Protein AF-A0A918J145-F1 (afdb_monomer)

Sequence (105 aa):
MLALNNVKMKFKALFNLLICLSFAFAASSQSSKVDEPKKVLSLNPGLDNPRNSEGDFIALKEGPNMFVYSKYYGESTSDHAPASLAARYSKDQGNTWSAEDRTIV

Foldseek 3Di:
DVVVVVVVVVVVVVVVVVVVVVVVVVVPPDPPDDDDDDDQDDDDADAQFNDKDDWDWDQDPVAKIKIKTWTFGDDDPDPPGDTFIWIWIDNPHRNHTDPDIDTDD

Solvent-accessible surface area (backbone atoms only — not comparable to full-atom values): 6264 Å² total; per-residue (Å²): 118,72,69,63,51,53,54,54,50,52,51,51,52,52,52,53,49,52,51,54,53,55,54,58,60,62,71,62,67,73,81,76,76,76,77,75,92,74,88,56,79,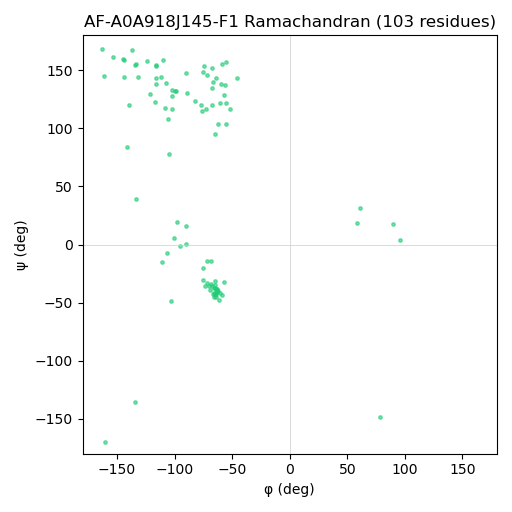80,81,73,59,51,91,57,20,50,37,60,62,67,63,52,78,44,83,44,97,90,63,31,37,35,42,38,28,39,38,27,36,50,87,45,73,55,96,84,40,56,64,32,39,30,32,37,46,11,80,60,79,57,64,47,63,49,94,60,78,42,80,76,88

Nearest PDB structures (foldseek):
  4fpf-assembly1_A  TM=7.519E-01  e=2.367E-02  Streptococcus pneumoniae
  8gn6-assembly3_C  TM=8.146E-01  e=9.512E-02  Porphyromonas gingivalis
  4yz3-assembly1_A  TM=7.626E-01  e=1.404E-01  Streptococcus pneumoniae TIGR4
  3sli-assembly1_A  TM=7.032E-01  e=8.998E-02  Macrobdella decora
  5ay9-assembly1_A  TM=6.631E-01  e=3.235E-01  Ruminococcus albus 7 = DSM 20455

Radius of gyration: 30.42 Å; Cα contacts (8 Å, |Δi|>4): 133; chains: 1; bounding box: 53×26×87 Å

Structure (mmCIF, N/CA/C/O backbone):
data_AF-A0A918J145-F1
#
_entry.id   AF-A0A918J145-F1
#
loop_
_atom_site.group_PDB
_atom_site.id
_atom_site.type_symbol
_atom_site.label_atom_id
_atom_site.label_alt_id
_atom_site.label_comp_id
_atom_site.label_asym_id
_atom_site.label_entity_id
_atom_site.label_seq_id
_atom_site.pdbx_PDB_ins_code
_atom_site.Cartn_x
_atom_site.Cartn_y
_atom_site.Cartn_z
_atom_site.occupancy
_atom_site.B_iso_or_equiv
_atom_site.auth_seq_id
_atom_site.auth_comp_id
_atom_site.auth_asym_id
_atom_site.auth_atom_id
_atom_site.pdbx_PDB_model_num
ATOM 1 N N . MET A 1 1 ? -37.512 16.041 71.278 1.00 61.50 1 MET A N 1
ATOM 2 C CA . MET A 1 1 ? -36.463 16.913 70.689 1.00 61.50 1 MET A CA 1
ATOM 3 C C . MET A 1 1 ? -35.233 16.136 70.186 1.00 61.50 1 MET A C 1
ATOM 5 O O . MET A 1 1 ? -34.785 16.413 69.083 1.00 61.50 1 MET A O 1
ATOM 9 N N . LEU A 1 2 ? -34.731 15.121 70.909 1.00 63.81 2 LEU A N 1
ATOM 10 C CA . LEU A 1 2 ? -33.552 14.310 70.522 1.00 63.81 2 LEU A CA 1
ATOM 11 C C . LEU A 1 2 ? -33.717 13.475 69.229 1.00 63.81 2 LEU A C 1
ATOM 13 O O . LEU A 1 2 ? -32.810 13.434 68.401 1.00 63.81 2 LEU A O 1
ATOM 17 N N . ALA A 1 3 ? -34.882 12.855 69.008 1.00 68.44 3 ALA A N 1
ATOM 18 C CA . ALA A 1 3 ? -35.128 12.015 67.827 1.00 68.44 3 ALA A CA 1
ATOM 19 C C . ALA A 1 3 ? -35.104 12.805 66.501 1.00 68.44 3 ALA A C 1
ATOM 21 O O . ALA A 1 3 ? -34.558 12.337 65.504 1.00 68.44 3 ALA A O 1
ATOM 22 N N . LEU A 1 4 ? -35.622 14.038 66.506 1.00 67.25 4 LEU A N 1
ATOM 23 C CA . LEU A 1 4 ? -35.656 14.910 65.327 1.00 67.25 4 LEU A CA 1
ATOM 24 C C . LEU A 1 4 ? -34.245 15.368 64.909 1.00 67.25 4 LEU A C 1
ATOM 26 O O . LEU A 1 4 ? -33.954 15.486 63.720 1.00 67.25 4 LEU A O 1
ATOM 30 N N . ASN A 1 5 ? -33.349 15.567 65.881 1.00 73.88 5 ASN A N 1
ATOM 31 C CA . ASN A 1 5 ? -31.950 15.917 65.629 1.00 73.88 5 ASN A CA 1
ATOM 32 C C . ASN A 1 5 ? -31.178 14.744 65.010 1.00 73.88 5 ASN A C 1
ATOM 34 O O . ASN A 1 5 ? -30.423 14.953 64.064 1.00 73.88 5 ASN A O 1
ATOM 38 N N . ASN A 1 6 ? -31.430 13.510 65.456 1.00 71.81 6 ASN A N 1
ATOM 39 C CA . ASN A 1 6 ? -30.831 12.311 64.862 1.00 71.81 6 ASN A CA 1
ATOM 40 C C . ASN A 1 6 ? -31.248 12.099 63.400 1.00 71.81 6 ASN A C 1
ATOM 42 O O . ASN A 1 6 ? -30.412 11.744 62.572 1.00 71.81 6 ASN A O 1
ATOM 46 N N . VAL A 1 7 ? -32.511 12.365 63.056 1.00 75.19 7 VAL A N 1
ATOM 47 C CA . VAL A 1 7 ? -32.988 12.282 61.663 1.00 75.19 7 VAL A CA 1
ATOM 48 C C . VAL A 1 7 ? -32.317 13.346 60.787 1.00 75.19 7 VAL A C 1
ATOM 50 O O . VAL A 1 7 ? -31.807 13.027 59.715 1.00 75.19 7 VAL A O 1
ATOM 53 N N . LYS A 1 8 ? -32.220 14.594 61.268 1.00 73.25 8 LYS A N 1
ATOM 54 C CA . LYS A 1 8 ? -31.523 15.680 60.553 1.00 73.25 8 LYS A CA 1
ATOM 55 C C . LYS A 1 8 ? -30.024 15.409 60.375 1.00 73.25 8 LYS A C 1
ATOM 57 O O . LYS A 1 8 ? -29.477 15.719 59.319 1.00 73.25 8 LYS A O 1
ATOM 62 N N . MET A 1 9 ? -29.360 14.820 61.373 1.00 75.62 9 MET A N 1
ATOM 63 C CA . MET A 1 9 ? -27.944 14.440 61.283 1.00 75.62 9 MET A CA 1
ATOM 64 C C . MET A 1 9 ? -27.715 13.319 60.265 1.00 75.62 9 MET A C 1
ATOM 66 O O . MET A 1 9 ? -26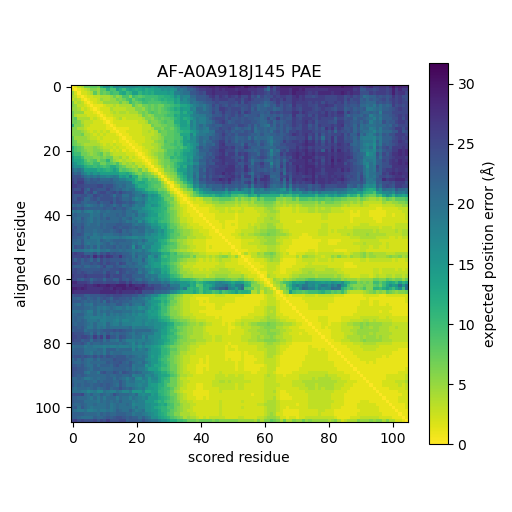.800 13.425 59.452 1.00 75.62 9 MET A O 1
ATOM 70 N N . LYS A 1 10 ? -28.578 12.294 60.243 1.00 77.00 10 LYS A N 1
ATOM 71 C CA . LYS A 1 10 ? -28.516 11.222 59.236 1.00 77.00 10 LYS A CA 1
ATOM 72 C C . LYS A 1 10 ? -28.738 11.752 57.818 1.00 77.00 10 LYS A C 1
ATOM 74 O O . LYS A 1 10 ? -28.016 11.352 56.914 1.00 77.00 10 LYS A O 1
ATOM 79 N N . PHE A 1 11 ? -29.668 12.692 57.632 1.00 78.56 11 PHE A N 1
ATOM 80 C CA . PHE A 1 11 ? -29.924 13.311 56.327 1.00 78.56 11 PHE A CA 1
ATOM 81 C C . PHE A 1 11 ? -28.727 14.134 55.825 1.00 78.56 11 PHE A C 1
ATOM 83 O O . PHE A 1 11 ? -28.337 14.007 54.669 1.00 78.56 11 PHE A O 1
ATOM 90 N N . LYS A 1 12 ? -28.082 14.917 56.703 1.00 74.88 12 LYS A N 1
ATOM 91 C CA . LYS A 1 12 ? -26.841 15.643 56.374 1.00 74.88 12 LYS A CA 1
ATOM 92 C C . LYS A 1 12 ? -25.684 14.701 56.043 1.00 74.88 12 LYS A C 1
ATOM 94 O O . LYS A 1 12 ? -24.944 14.966 55.103 1.00 74.88 12 LYS A O 1
ATOM 99 N N . ALA A 1 13 ? -25.538 13.605 56.788 1.00 80.06 13 ALA A N 1
ATOM 100 C CA . ALA A 1 13 ? -24.506 12.607 56.522 1.00 80.06 13 ALA A CA 1
ATOM 101 C C . ALA A 1 13 ? -24.724 11.922 55.164 1.00 80.06 13 ALA A C 1
ATOM 103 O O . ALA A 1 13 ? -23.775 11.774 54.402 1.00 80.06 13 ALA A O 1
ATOM 104 N N . LEU A 1 14 ? -25.974 11.577 54.834 1.00 80.31 14 LEU A N 1
ATOM 105 C CA . LEU A 1 14 ? -26.331 10.981 53.547 1.00 80.31 14 LEU A CA 1
ATOM 106 C C . LEU A 1 14 ? -26.106 11.961 52.386 1.00 80.31 14 LEU A C 1
ATOM 108 O O . LEU A 1 14 ? -25.561 11.577 51.358 1.00 80.31 14 LEU A O 1
ATOM 112 N N . PHE A 1 15 ? -26.463 13.235 52.571 1.00 81.19 15 PHE A N 1
ATOM 113 C CA . PHE A 1 15 ? -26.243 14.293 51.584 1.00 81.19 15 PHE A CA 1
ATOM 114 C C . PHE A 1 15 ? -24.750 14.563 51.340 1.00 81.19 15 PHE A C 1
ATOM 116 O O . PHE A 1 15 ? -24.317 14.634 50.194 1.00 81.19 15 PHE A O 1
ATOM 123 N N . ASN A 1 16 ? -23.938 14.621 52.400 1.00 80.06 16 ASN A N 1
ATOM 124 C CA . ASN A 1 16 ? -22.484 14.761 52.280 1.00 80.06 16 ASN A CA 1
ATOM 125 C C . ASN A 1 16 ? -21.840 13.526 51.634 1.00 80.06 16 ASN A C 1
ATOM 127 O O . ASN A 1 16 ? -20.921 13.668 50.833 1.00 80.06 16 ASN A O 1
ATOM 131 N N . LEU A 1 17 ? -22.338 12.323 51.938 1.00 81.06 17 LEU A N 1
ATOM 132 C CA . LEU A 1 17 ? -21.879 11.091 51.301 1.00 81.06 17 LEU A CA 1
ATOM 133 C C . LEU A 1 17 ? -22.190 11.105 49.796 1.00 81.06 17 LEU A C 1
ATOM 135 O O . LEU A 1 17 ? -21.305 10.827 48.994 1.00 81.06 17 LEU A O 1
ATOM 139 N N . LEU A 1 18 ? -23.401 11.512 49.405 1.00 81.00 18 LEU A N 1
ATOM 140 C CA . LEU A 1 18 ? -23.795 11.687 48.002 1.00 81.00 18 LEU A CA 1
ATOM 141 C C . LEU A 1 18 ? -22.897 12.696 47.265 1.00 81.00 18 LEU A C 1
ATOM 143 O O . LEU A 1 18 ? -22.448 12.406 46.157 1.00 81.00 18 LEU A O 1
ATOM 147 N N . ILE A 1 19 ? -22.566 13.831 47.893 1.00 80.94 1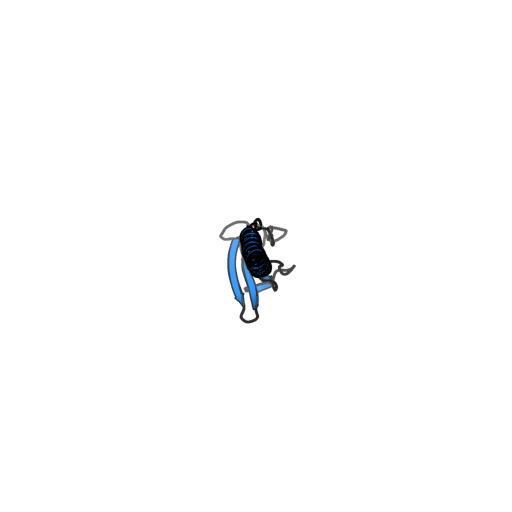9 ILE A N 1
ATOM 148 C CA . ILE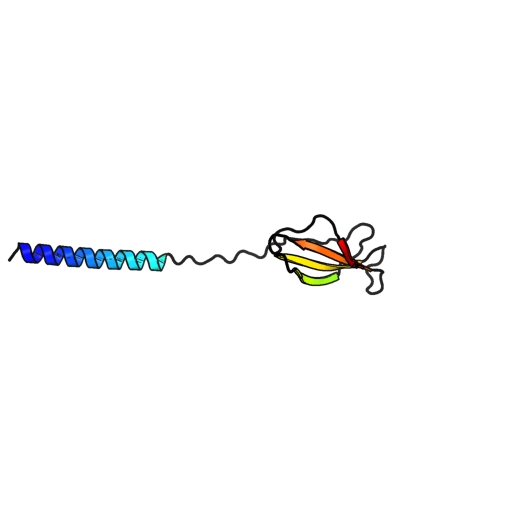 A 1 19 ? -21.630 14.820 47.330 1.00 80.94 19 ILE A CA 1
ATOM 149 C C . ILE A 1 19 ? -20.237 14.203 47.135 1.00 80.94 19 ILE A C 1
ATOM 151 O O . ILE A 1 19 ? -19.664 14.310 46.049 1.00 80.94 19 ILE A O 1
ATOM 155 N N . CYS A 1 20 ? -19.704 13.502 48.138 1.00 78.31 20 CYS A N 1
ATOM 156 C CA . CYS A 1 20 ? -18.399 12.847 48.034 1.00 78.31 20 CYS A CA 1
ATOM 157 C C . CYS A 1 20 ? -18.354 11.797 46.911 1.00 78.31 20 CYS A C 1
ATOM 159 O O . CYS A 1 20 ? -17.377 11.755 46.162 1.00 78.31 20 CYS A O 1
ATOM 161 N N . LEU A 1 21 ? -19.411 10.990 46.746 1.00 76.38 21 LEU A N 1
ATOM 162 C CA . LEU A 1 21 ? -19.490 10.020 45.648 1.00 76.38 21 LEU A CA 1
ATOM 163 C C . LEU A 1 21 ? -19.515 10.704 44.271 1.00 76.38 21 LEU A C 1
ATOM 165 O O . LEU A 1 21 ? -18.861 10.225 43.347 1.00 76.38 21 LEU A O 1
ATOM 169 N N . SER A 1 22 ? -20.208 11.838 44.130 1.00 72.75 22 SER A N 1
ATOM 170 C CA . SER A 1 22 ? -20.228 12.584 42.862 1.00 72.75 22 SER A CA 1
ATOM 171 C C . SER A 1 22 ? -18.873 13.210 42.498 1.00 72.75 22 SER A C 1
ATOM 173 O O . SER A 1 22 ? -18.486 13.189 41.330 1.00 72.75 22 SER A O 1
ATOM 175 N N . PHE A 1 23 ? -18.099 13.685 43.482 1.00 67.38 23 PHE A N 1
ATOM 176 C CA . PHE A 1 23 ? -16.745 14.206 43.248 1.00 67.38 23 PHE A CA 1
ATOM 177 C C . PHE A 1 23 ? -15.737 13.106 42.881 1.00 67.38 23 PHE A C 1
ATOM 179 O O . PHE A 1 23 ? -14.873 13.330 42.033 1.00 67.38 23 PHE A O 1
ATOM 186 N N . ALA A 1 24 ? -15.865 11.906 43.459 1.00 68.81 24 ALA A N 1
ATOM 187 C CA . ALA A 1 24 ? -15.012 10.767 43.113 1.00 68.81 24 ALA A CA 1
ATOM 188 C C . ALA A 1 24 ? -15.206 10.303 41.656 1.00 68.81 24 ALA A C 1
ATOM 190 O O . ALA A 1 24 ? -14.239 9.916 41.004 1.00 68.81 24 ALA A O 1
ATOM 191 N N . PHE A 1 25 ? -16.432 10.393 41.126 1.00 64.19 25 PHE A N 1
ATOM 192 C CA . PHE A 1 25 ? -16.744 10.013 39.742 1.00 64.19 25 PHE A CA 1
ATOM 193 C C . PHE A 1 25 ? -16.265 11.050 38.707 1.00 64.19 25 PHE A C 1
ATOM 195 O O . PHE A 1 25 ? -15.890 10.697 37.593 1.00 64.19 25 PHE A O 1
ATOM 202 N N . ALA A 1 26 ? -16.223 12.338 39.066 1.00 64.06 26 ALA A N 1
ATOM 203 C CA . ALA A 1 26 ? -15.682 13.383 38.191 1.00 64.06 26 ALA A CA 1
ATOM 204 C C . ALA A 1 26 ? -14.145 13.306 38.059 1.00 64.06 26 ALA A C 1
ATOM 206 O O . ALA A 1 26 ? -13.589 13.585 36.994 1.00 64.06 26 ALA A O 1
ATOM 207 N N . ALA A 1 27 ? -13.456 12.879 39.123 1.00 60.91 27 ALA A N 1
ATOM 208 C CA . ALA A 1 27 ? -12.000 12.725 39.144 1.00 60.91 27 ALA A CA 1
ATOM 209 C C . ALA A 1 27 ? -11.487 11.526 38.320 1.00 60.91 27 ALA A C 1
ATOM 211 O O . ALA A 1 27 ? -10.297 11.461 38.020 1.00 60.91 27 ALA A O 1
ATOM 212 N N . SER A 1 28 ? -12.361 10.593 37.925 1.00 59.69 28 SER A N 1
ATOM 213 C CA . SER A 1 28 ? -12.008 9.438 37.091 1.00 59.69 28 SER A CA 1
ATOM 214 C C . SER A 1 28 ? -12.143 9.690 35.586 1.00 59.69 28 SER A C 1
ATOM 216 O O . SER A 1 28 ? -12.169 8.727 34.819 1.00 59.69 28 SER A O 1
ATOM 218 N N . SER A 1 29 ? -12.228 10.948 35.135 1.00 58.03 29 SER A N 1
ATOM 219 C CA . SER A 1 29 ? -12.080 11.251 33.706 1.00 58.03 29 SER A CA 1
ATOM 220 C C . SER A 1 29 ? -10.649 10.906 33.275 1.00 58.03 29 SER A C 1
ATOM 222 O O . SER A 1 29 ? -9.690 11.642 33.497 1.00 58.03 29 SER A O 1
ATOM 224 N N . GLN A 1 30 ? -10.494 9.692 32.747 1.00 56.97 30 GLN A N 1
ATOM 225 C CA . GLN A 1 30 ? -9.224 9.158 32.285 1.00 56.97 30 GLN A CA 1
ATOM 226 C C . GLN A 1 30 ? -8.685 10.050 31.171 1.00 56.97 30 GLN A C 1
ATOM 228 O O . GLN A 1 30 ? -9.323 10.228 30.136 1.00 56.97 30 GLN A O 1
ATOM 233 N N . SER A 1 31 ? -7.483 10.579 31.391 1.00 60.09 31 SER A N 1
ATOM 234 C CA . SER A 1 31 ? -6.625 11.073 30.323 1.00 60.09 31 SER A CA 1
ATOM 235 C C . SER A 1 31 ? -6.428 9.930 29.328 1.00 60.09 31 SER A C 1
ATOM 237 O O . SER A 1 31 ? -5.723 8.959 29.614 1.00 60.09 31 SER A O 1
ATOM 239 N N . SER A 1 32 ? -7.117 9.991 28.193 1.00 64.94 32 SER A N 1
ATOM 240 C CA . SER A 1 32 ? -6.891 9.084 27.077 1.00 64.94 32 SER A CA 1
ATOM 241 C C . SER A 1 32 ? -5.460 9.297 26.595 1.00 64.94 32 SER A C 1
ATOM 243 O O . SER A 1 32 ? -5.166 10.304 25.949 1.00 64.94 32 SER A O 1
ATOM 245 N N . LYS A 1 33 ? -4.556 8.370 26.946 1.00 72.12 33 LYS A N 1
ATOM 246 C CA . LYS A 1 33 ? -3.256 8.253 26.282 1.00 72.12 33 LYS A CA 1
ATOM 247 C C . LYS A 1 33 ? -3.539 8.184 24.785 1.00 72.12 33 LYS A C 1
ATOM 249 O O . LYS A 1 33 ? -4.215 7.266 24.335 1.00 72.12 33 LYS A O 1
ATOM 254 N N . VAL A 1 34 ? -3.072 9.177 24.040 1.00 75.06 34 VAL A N 1
ATOM 255 C CA . VAL A 1 34 ? -3.065 9.102 22.582 1.00 75.06 34 VAL A CA 1
ATOM 256 C C . VAL A 1 34 ? -2.061 8.012 22.225 1.00 75.06 34 VAL A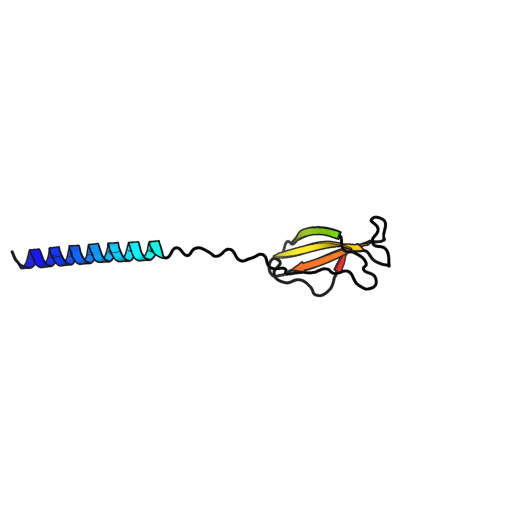 C 1
ATOM 258 O O . VAL A 1 34 ? -0.903 8.102 22.634 1.00 75.06 34 VAL A O 1
ATOM 261 N N . ASP A 1 35 ? -2.518 6.968 21.539 1.00 82.88 35 ASP A N 1
ATOM 262 C CA . ASP A 1 35 ? -1.632 5.912 21.059 1.00 82.88 35 ASP A CA 1
ATOM 263 C C . ASP A 1 35 ? -0.580 6.506 20.117 1.00 82.88 35 ASP A C 1
ATOM 265 O O . ASP A 1 35 ? -0.870 7.365 19.278 1.00 82.88 35 ASP A O 1
ATOM 269 N N . GLU A 1 36 ? 0.663 6.052 20.264 1.00 89.12 36 GLU A N 1
ATOM 270 C CA . GLU A 1 36 ? 1.740 6.451 19.365 1.00 89.12 36 GLU A CA 1
ATOM 271 C C . GLU A 1 36 ? 1.449 5.951 17.938 1.00 89.12 36 GLU A C 1
ATOM 273 O O . GLU A 1 36 ? 0.941 4.834 17.767 1.00 89.12 36 GLU A O 1
ATOM 278 N N . PRO A 1 37 ? 1.785 6.729 16.891 1.00 90.38 37 PRO A N 1
ATOM 279 C CA . PRO A 1 37 ? 1.621 6.279 15.517 1.00 90.38 37 PRO A CA 1
ATOM 280 C C . PRO A 1 37 ? 2.350 4.953 15.274 1.00 90.38 37 PRO A C 1
ATOM 282 O O . PRO A 1 37 ? 3.568 4.850 15.424 1.00 90.38 37 PRO A O 1
ATOM 285 N N . LYS A 1 38 ? 1.604 3.929 14.852 1.00 92.69 38 LYS A N 1
ATOM 286 C CA . LYS A 1 38 ? 2.151 2.611 14.521 1.00 92.69 38 LYS A CA 1
ATOM 287 C C . LYS A 1 38 ? 2.337 2.471 13.015 1.00 92.69 38 LYS A C 1
ATOM 289 O O . LYS A 1 38 ? 1.411 2.686 12.237 1.00 92.69 38 LYS A O 1
ATOM 294 N N . LYS A 1 39 ? 3.515 2.004 12.594 1.00 95.31 39 LYS A N 1
ATOM 295 C CA . LYS A 1 39 ? 3.732 1.567 11.211 1.00 95.31 39 LYS A CA 1
ATOM 296 C C . LYS A 1 39 ? 3.014 0.233 10.967 1.00 95.31 39 LYS A C 1
ATOM 298 O O . LYS A 1 39 ? 3.364 -0.776 11.575 1.00 95.31 39 LYS A O 1
ATOM 303 N N . VAL A 1 40 ? 2.032 0.239 10.071 1.00 95.94 40 VAL A N 1
ATOM 304 C CA . VAL A 1 40 ? 1.136 -0.901 9.769 1.00 95.94 40 VAL A CA 1
ATOM 305 C C . VAL A 1 40 ? 1.366 -1.518 8.386 1.00 95.94 40 VAL A C 1
ATOM 307 O O . VAL A 1 40 ? 0.930 -2.635 8.127 1.00 95.94 40 VAL A O 1
ATOM 310 N N . LEU A 1 41 ? 2.086 -0.816 7.509 1.00 95.69 41 LEU A N 1
ATOM 311 C CA . LEU A 1 41 ? 2.454 -1.268 6.169 1.00 95.69 41 LEU A CA 1
ATOM 312 C C . LEU A 1 41 ? 3.863 -0.765 5.832 1.00 95.69 41 LEU A C 1
ATOM 314 O O . LEU A 1 41 ? 4.273 0.319 6.247 1.00 95.69 41 LEU A O 1
ATOM 318 N N . SER A 1 42 ? 4.639 -1.562 5.106 1.00 96.31 42 SER A N 1
ATOM 319 C CA . SER A 1 42 ? 5.915 -1.144 4.518 1.00 96.31 42 SER A CA 1
ATOM 320 C C . SER A 1 42 ? 6.012 -1.733 3.120 1.00 96.31 42 SER A C 1
ATOM 322 O O . SER A 1 42 ? 5.969 -2.949 2.962 1.00 96.31 42 SER A O 1
ATOM 324 N N . LEU A 1 43 ? 6.123 -0.864 2.120 1.00 96.62 43 LEU A N 1
ATOM 325 C CA . LEU A 1 43 ? 6.249 -1.230 0.712 1.00 96.62 43 LEU A CA 1
ATOM 326 C C . LEU A 1 43 ? 7.704 -1.019 0.305 1.00 96.62 43 LEU A C 1
ATOM 328 O O . LEU A 1 43 ? 8.070 0.013 -0.257 1.00 96.62 43 LEU A O 1
ATOM 332 N N . ASN A 1 44 ? 8.556 -1.965 0.685 1.00 95.94 44 ASN A N 1
ATOM 333 C CA . ASN A 1 44 ? 9.982 -1.869 0.403 1.00 95.94 44 ASN A CA 1
ATOM 334 C C . ASN A 1 44 ? 10.260 -2.179 -1.079 1.00 95.94 44 ASN A C 1
ATOM 336 O O . ASN A 1 44 ? 9.562 -3.013 -1.662 1.00 95.94 44 ASN A O 1
ATOM 340 N N . PRO A 1 45 ? 11.288 -1.556 -1.677 1.00 96.50 45 PRO A N 1
ATOM 341 C CA . PRO A 1 45 ? 11.872 -2.033 -2.923 1.00 96.50 45 PRO A CA 1
ATOM 342 C C . PRO A 1 45 ? 12.325 -3.497 -2.826 1.00 96.50 45 PRO A C 1
ATOM 344 O O . PRO A 1 45 ? 12.611 -4.007 -1.739 1.00 96.50 45 PRO A O 1
ATOM 347 N N . GLY A 1 46 ? 12.424 -4.160 -3.971 1.00 95.12 46 GLY A N 1
ATOM 348 C CA . GLY A 1 46 ? 12.852 -5.545 -4.101 1.00 95.12 46 GLY A CA 1
ATOM 349 C C . GLY A 1 46 ? 13.312 -5.865 -5.519 1.00 95.12 46 GLY A C 1
ATOM 350 O O . GLY A 1 46 ? 13.472 -4.975 -6.353 1.00 95.12 46 GLY A O 1
ATOM 351 N N . LEU A 1 47 ? 13.523 -7.153 -5.787 1.00 96.06 47 LEU A N 1
ATOM 352 C CA . LEU A 1 47 ? 13.836 -7.630 -7.133 1.00 96.06 47 LEU A CA 1
ATOM 353 C C . LEU A 1 47 ? 12.716 -7.214 -8.097 1.00 96.06 47 LEU A C 1
ATOM 355 O O . LEU A 1 47 ? 11.548 -7.454 -7.792 1.00 96.06 47 LEU A O 1
ATOM 359 N N . ASP A 1 48 ? 13.078 -6.586 -9.219 1.00 96.75 48 ASP A N 1
ATOM 360 C CA . ASP A 1 48 ? 12.131 -6.056 -10.214 1.00 96.75 48 ASP A CA 1
ATOM 361 C C . ASP A 1 48 ? 11.129 -5.020 -9.646 1.00 96.75 48 ASP A C 1
ATOM 363 O O . ASP A 1 48 ? 10.085 -4.754 -10.231 1.00 96.75 48 ASP A O 1
ATOM 367 N N . ASN A 1 49 ? 11.427 -4.423 -8.484 1.00 97.81 49 ASN A N 1
ATOM 368 C CA . ASN A 1 49 ? 10.707 -3.280 -7.922 1.00 97.81 49 ASN A CA 1
ATOM 369 C C . ASN A 1 49 ? 11.705 -2.318 -7.263 1.00 97.81 49 ASN A C 1
ATOM 371 O O . ASN A 1 49 ? 11.914 -2.372 -6.048 1.00 97.81 49 ASN A O 1
ATOM 375 N N . PRO A 1 50 ? 12.338 -1.425 -8.031 1.00 97.62 50 PRO A N 1
ATOM 376 C CA . PRO A 1 50 ? 13.407 -0.581 -7.521 1.00 97.62 50 PRO A CA 1
ATOM 377 C C . PRO A 1 50 ? 12.875 0.561 -6.640 1.00 97.62 50 PRO A C 1
ATOM 379 O O . PRO A 1 50 ? 13.633 1.127 -5.849 1.00 97.62 50 PRO A O 1
ATOM 382 N N . ARG A 1 51 ? 11.584 0.919 -6.752 1.00 97.50 51 ARG A N 1
ATOM 383 C CA . ARG A 1 51 ? 10.975 2.040 -6.025 1.00 97.50 51 ARG A CA 1
ATOM 384 C C . ARG A 1 51 ? 9.448 1.945 -5.977 1.00 97.50 51 ARG A C 1
ATOM 386 O O . ARG A 1 51 ? 8.799 1.613 -6.960 1.00 97.50 51 ARG A O 1
ATOM 393 N N . ASN A 1 52 ? 8.878 2.391 -4.860 1.00 97.81 52 ASN A N 1
ATOM 394 C CA . ASN A 1 52 ? 7.467 2.765 -4.755 1.00 97.81 52 ASN A CA 1
ATOM 395 C C . ASN A 1 52 ? 7.393 4.268 -4.439 1.00 97.81 52 ASN A C 1
ATOM 397 O O . ASN A 1 52 ? 8.256 4.767 -3.710 1.00 97.81 52 ASN A O 1
ATOM 401 N N . SER A 1 53 ? 6.418 4.994 -4.985 1.00 95.44 53 SER A N 1
ATOM 402 C CA . SER A 1 53 ? 6.318 6.451 -4.795 1.00 95.44 53 SER A CA 1
ATOM 403 C C . SER A 1 53 ? 4.899 6.921 -4.459 1.00 95.44 53 SER A C 1
ATOM 405 O O . SER A 1 53 ? 4.276 6.340 -3.573 1.00 95.44 53 SER A O 1
ATOM 407 N N . GLU A 1 54 ? 4.430 8.006 -5.082 1.00 95.12 54 GLU A N 1
ATOM 408 C CA . GLU A 1 54 ? 3.149 8.664 -4.841 1.00 95.12 54 GLU A CA 1
ATOM 409 C C . GLU A 1 54 ? 1.995 7.658 -4.750 1.00 95.12 54 GLU A C 1
ATOM 411 O O . GLU A 1 54 ? 1.945 6.663 -5.479 1.00 95.12 54 GLU A O 1
ATOM 416 N N . GLY A 1 55 ? 1.046 7.941 -3.862 1.00 95.56 55 GLY A N 1
ATOM 417 C CA . GLY A 1 55 ? -0.146 7.133 -3.665 1.00 95.56 55 GLY A CA 1
ATOM 418 C C . GLY A 1 55 ? -1.229 7.889 -2.909 1.00 95.56 55 GLY A C 1
ATOM 419 O O . GLY A 1 55 ? -0.973 8.956 -2.352 1.00 95.56 55 GLY A O 1
ATOM 420 N N . ASP A 1 56 ? -2.434 7.329 -2.901 1.00 96.44 56 ASP A N 1
ATOM 421 C CA . ASP A 1 56 ? -3.606 7.907 -2.246 1.00 96.44 56 ASP A CA 1
ATOM 422 C C . ASP A 1 56 ? -4.503 6.818 -1.635 1.00 96.44 56 ASP A C 1
ATOM 424 O O . ASP A 1 56 ? -4.448 5.640 -2.014 1.00 96.44 56 ASP A O 1
ATOM 428 N N . PHE A 1 57 ? -5.333 7.214 -0.671 1.00 94.94 57 PHE A N 1
ATOM 429 C CA . PHE A 1 57 ? -6.316 6.349 -0.030 1.00 94.94 57 PHE A CA 1
ATOM 430 C C . PHE A 1 57 ? -7.704 6.564 -0.623 1.00 94.94 57 PHE A C 1
ATOM 432 O O . PHE A 1 57 ? -8.217 7.675 -0.709 1.00 94.94 57 PHE A O 1
ATOM 439 N N . ILE A 1 58 ? -8.361 5.461 -0.960 1.00 92.94 58 ILE A N 1
ATOM 440 C CA . ILE A 1 58 ? -9.715 5.440 -1.496 1.00 92.94 58 ILE A CA 1
ATOM 441 C C . ILE A 1 58 ? -10.607 4.686 -0.514 1.00 92.94 58 ILE A C 1
ATOM 443 O O . ILE A 1 58 ? -10.373 3.513 -0.209 1.00 92.94 58 ILE A O 1
ATOM 447 N N . ALA A 1 59 ? -11.657 5.356 -0.045 1.00 90.94 59 ALA A N 1
ATOM 448 C CA . ALA A 1 59 ? -12.710 4.727 0.738 1.00 90.94 59 ALA A CA 1
ATOM 449 C C . ALA A 1 59 ? -13.638 3.934 -0.194 1.00 90.94 59 ALA A C 1
ATOM 451 O O . ALA A 1 59 ? -14.242 4.493 -1.114 1.00 90.94 59 ALA A O 1
ATOM 452 N N . LEU A 1 60 ? -13.754 2.624 0.025 1.00 88.50 60 LEU A N 1
ATOM 453 C CA . LEU A 1 60 ? -14.620 1.759 -0.771 1.00 88.50 60 LEU A CA 1
ATOM 454 C C . LEU A 1 60 ? -16.027 1.680 -0.162 1.00 88.50 60 LEU A C 1
ATOM 456 O O . LEU A 1 60 ? -16.210 1.716 1.053 1.00 88.50 60 LEU A O 1
ATOM 460 N N . LYS A 1 61 ? -17.033 1.527 -1.030 1.00 84.12 61 LYS A N 1
ATOM 461 C CA . LYS A 1 61 ? -18.465 1.579 -0.678 1.00 84.12 61 LYS A CA 1
ATOM 462 C C . LYS A 1 61 ? -18.888 0.558 0.392 1.00 84.12 61 LYS A C 1
ATOM 464 O O . LYS A 1 61 ? -19.764 0.849 1.192 1.00 84.12 61 LYS A O 1
ATOM 469 N N . GLU A 1 62 ? -18.238 -0.606 0.411 1.00 73.81 62 GLU A N 1
ATOM 470 C CA . GLU A 1 62 ? -18.531 -1.736 1.310 1.00 73.81 62 GLU A CA 1
ATOM 471 C C . GLU A 1 62 ? -17.603 -1.784 2.546 1.00 73.81 62 GLU A C 1
ATOM 473 O O .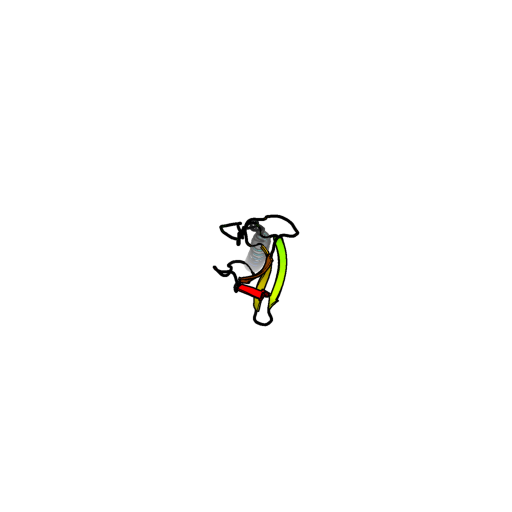 GLU A 1 62 ? -17.445 -2.830 3.172 1.00 73.81 62 GLU A O 1
ATOM 478 N N . GLY A 1 63 ? -16.950 -0.669 2.904 1.00 63.59 63 GLY A N 1
ATOM 479 C CA . GLY A 1 63 ? -16.250 -0.536 4.191 1.00 63.59 63 GLY 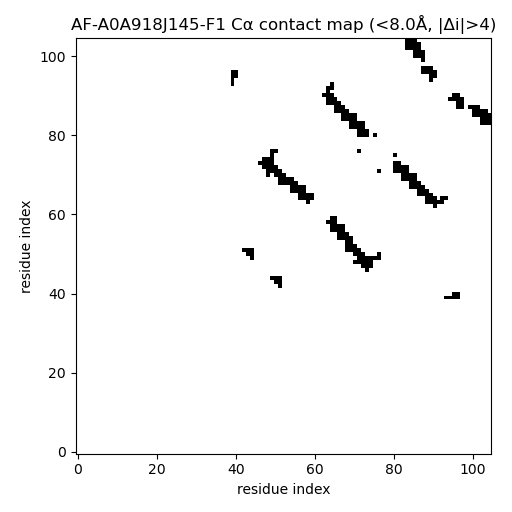A CA 1
ATOM 480 C C . GLY A 1 63 ? -14.765 -0.942 4.309 1.00 63.59 63 GLY A C 1
ATOM 481 O O . GLY A 1 63 ? -14.315 -1.112 5.441 1.00 63.59 63 GLY A O 1
ATOM 482 N N . PRO A 1 64 ? -13.972 -1.088 3.230 1.00 72.19 64 PRO A N 1
ATOM 483 C CA . PRO A 1 64 ? -12.505 -1.092 3.352 1.00 72.19 64 PRO A CA 1
ATOM 484 C C . PRO A 1 64 ? -11.794 0.150 2.778 1.00 72.19 64 PRO A C 1
ATOM 486 O O . PRO A 1 64 ? -12.303 0.831 1.886 1.00 72.19 64 PRO A O 1
ATOM 489 N N . ASN A 1 65 ? -10.564 0.384 3.248 1.00 85.38 65 ASN A N 1
ATOM 490 C CA . ASN A 1 65 ? -9.630 1.350 2.659 1.00 85.38 65 ASN A CA 1
ATOM 491 C C . ASN A 1 65 ? -8.792 0.650 1.579 1.00 85.38 65 ASN A C 1
ATOM 493 O O . ASN A 1 65 ? -8.207 -0.409 1.826 1.00 85.38 65 ASN A O 1
ATOM 497 N N . MET A 1 66 ? -8.708 1.244 0.391 1.00 94.62 66 MET A N 1
ATOM 498 C CA . MET A 1 66 ? -7.738 0.881 -0.642 1.00 94.62 66 MET A CA 1
ATOM 499 C C . MET A 1 66 ? -6.616 1.915 -0.640 1.00 94.62 66 MET A C 1
ATOM 501 O O . MET A 1 66 ? -6.896 3.103 -0.728 1.00 94.62 66 MET A O 1
ATOM 505 N N . PHE A 1 67 ? -5.364 1.477 -0.563 1.00 96.75 67 PHE A N 1
ATOM 506 C CA . PHE A 1 67 ? -4.208 2.330 -0.821 1.00 96.75 67 PHE A CA 1
ATOM 507 C C . PHE A 1 67 ? -3.682 2.009 -2.215 1.00 96.75 67 PHE A C 1
ATOM 509 O O . PHE A 1 67 ? -3.280 0.869 -2.450 1.00 96.75 67 PHE A O 1
ATOM 516 N N . VAL A 1 68 ? -3.725 2.974 -3.133 1.00 97.56 68 VAL A N 1
ATOM 517 C CA . VAL A 1 68 ? -3.195 2.848 -4.499 1.00 97.56 68 VAL A CA 1
ATOM 518 C C . VAL A 1 68 ? -1.923 3.670 -4.626 1.00 97.56 68 VAL A C 1
ATOM 520 O O . VAL A 1 68 ? -1.859 4.769 -4.086 1.00 97.56 68 VAL A O 1
ATOM 523 N N . TYR A 1 69 ? -0.912 3.148 -5.312 1.00 98.06 69 TYR A N 1
ATOM 524 C CA . TYR A 1 69 ? 0.390 3.798 -5.424 1.00 98.06 69 TYR A CA 1
ATOM 525 C C . TYR A 1 69 ? 1.130 3.401 -6.708 1.00 98.06 69 TYR A C 1
ATOM 527 O O . TYR A 1 69 ? 0.832 2.372 -7.321 1.00 98.06 69 TYR A O 1
ATOM 535 N N . SER A 1 70 ? 2.115 4.209 -7.096 1.00 98.00 70 SER A N 1
ATOM 536 C CA . SER A 1 70 ? 3.028 3.917 -8.205 1.00 98.00 70 SER A CA 1
ATOM 537 C C . SER A 1 70 ? 4.069 2.874 -7.789 1.00 98.00 70 SER A C 1
ATOM 539 O O . SER A 1 70 ? 4.911 3.137 -6.925 1.00 98.00 70 SER A O 1
ATOM 541 N N . LYS A 1 71 ? 4.027 1.697 -8.420 1.00 98.06 71 LYS A N 1
ATOM 542 C CA . LYS A 1 71 ? 5.007 0.615 -8.269 1.00 98.06 71 LYS A CA 1
ATOM 543 C C . LYS A 1 71 ? 5.891 0.561 -9.510 1.00 98.06 71 LYS A C 1
ATOM 545 O O . LYS A 1 71 ? 5.426 0.147 -10.577 1.00 98.06 71 LYS A O 1
ATOM 550 N N . TYR A 1 72 ? 7.145 0.982 -9.373 1.00 98.25 72 TYR A N 1
ATOM 551 C CA . TYR A 1 72 ? 8.123 0.885 -10.454 1.00 98.25 72 TYR A CA 1
ATOM 552 C C . TYR A 1 72 ? 8.575 -0.560 -10.622 1.00 98.25 72 TYR A C 1
ATOM 554 O O . TYR A 1 72 ? 8.546 -1.336 -9.667 1.00 98.25 72 TYR A O 1
ATOM 562 N N . TYR A 1 73 ? 8.998 -0.914 -11.830 1.00 97.50 73 TYR A N 1
ATOM 563 C CA . TYR A 1 73 ? 9.561 -2.229 -12.125 1.00 97.50 73 TYR A CA 1
ATOM 564 C C . TYR A 1 73 ? 10.801 -2.134 -13.018 1.00 97.50 73 TYR A C 1
ATOM 566 O O . TYR A 1 73 ? 11.132 -1.070 -13.548 1.00 97.50 73 TYR A O 1
ATOM 574 N N . GLY A 1 74 ? 11.536 -3.235 -13.143 1.00 97.31 74 GLY A N 1
ATOM 575 C CA . GLY A 1 74 ? 12.870 -3.275 -13.731 1.00 97.31 74 GLY A CA 1
ATOM 576 C C . GLY A 1 74 ? 13.957 -2.781 -12.774 1.00 97.31 74 GLY A C 1
ATOM 577 O O . GLY A 1 74 ? 13.871 -2.935 -11.560 1.00 97.31 74 GLY A O 1
ATOM 578 N N . GLU A 1 75 ? 15.003 -2.172 -13.333 1.00 96.75 75 GLU A N 1
ATOM 579 C CA . GLU A 1 75 ? 16.243 -1.860 -12.597 1.00 96.75 75 GLU A CA 1
ATOM 580 C C . GLU A 1 75 ? 16.412 -0.365 -12.260 1.00 96.75 75 GLU A C 1
ATOM 582 O O . GLU A 1 75 ? 17.352 0.024 -11.569 1.00 96.75 75 GLU A O 1
ATOM 587 N N . SER A 1 76 ? 15.537 0.510 -12.770 1.00 96.94 76 SER A N 1
ATOM 588 C CA . SER A 1 76 ? 15.713 1.968 -12.687 1.00 96.94 76 SER A CA 1
ATOM 589 C C . SER A 1 76 ? 14.842 2.606 -11.608 1.00 96.94 76 SER A C 1
ATOM 591 O O . SER A 1 76 ? 13.638 2.385 -11.561 1.00 96.94 76 SER A O 1
ATOM 593 N N . THR A 1 77 ? 15.430 3.479 -10.788 1.00 95.56 77 THR A N 1
ATOM 594 C CA . THR A 1 77 ? 14.712 4.309 -9.801 1.00 95.56 77 THR A CA 1
ATOM 595 C C . THR A 1 77 ? 14.257 5.668 -10.350 1.00 95.56 77 THR A C 1
ATOM 597 O O . THR A 1 77 ? 13.667 6.450 -9.607 1.00 95.56 77 THR A O 1
ATOM 600 N N . SER A 1 78 ? 14.531 5.961 -11.628 1.00 96.88 78 SER A N 1
ATOM 601 C CA . SER A 1 78 ? 14.223 7.238 -12.290 1.00 96.88 78 SER A CA 1
ATOM 602 C C . SER A 1 78 ? 12.726 7.577 -12.275 1.00 96.88 78 SER A C 1
ATOM 604 O O . SER A 1 78 ? 11.876 6.693 -12.275 1.00 96.88 78 SER A O 1
ATOM 606 N N . ASP A 1 79 ? 12.389 8.862 -12.364 1.00 95.31 79 ASP A N 1
ATOM 607 C CA . ASP A 1 79 ? 11.004 9.316 -12.569 1.00 95.31 79 ASP A CA 1
ATOM 608 C C . ASP A 1 79 ? 10.445 8.963 -13.958 1.00 95.31 79 ASP A C 1
ATOM 610 O O . ASP A 1 79 ? 9.238 9.003 -14.170 1.00 95.31 79 ASP A O 1
ATOM 614 N N . HIS A 1 80 ? 11.308 8.579 -14.905 1.00 96.12 80 HIS A N 1
ATOM 615 C CA . HIS A 1 80 ? 10.912 8.060 -16.219 1.00 96.12 80 HIS A CA 1
ATOM 616 C C . HIS A 1 80 ? 10.985 6.530 -16.315 1.00 96.12 80 HIS A C 1
ATOM 618 O O . HIS A 1 80 ? 10.835 5.974 -17.404 1.00 96.12 80 HIS A O 1
ATOM 624 N N . ALA A 1 81 ? 11.267 5.840 -15.208 1.00 97.38 81 ALA A N 1
ATOM 625 C CA . ALA A 1 81 ? 11.274 4.386 -15.188 1.00 97.38 81 ALA A CA 1
ATOM 626 C C . ALA A 1 81 ? 9.849 3.834 -15.386 1.00 97.38 81 ALA A C 1
ATOM 628 O O . ALA A 1 81 ? 8.869 4.504 -15.049 1.00 97.38 81 ALA A O 1
ATOM 629 N N . PRO A 1 82 ? 9.710 2.623 -15.946 1.00 97.69 82 PRO A 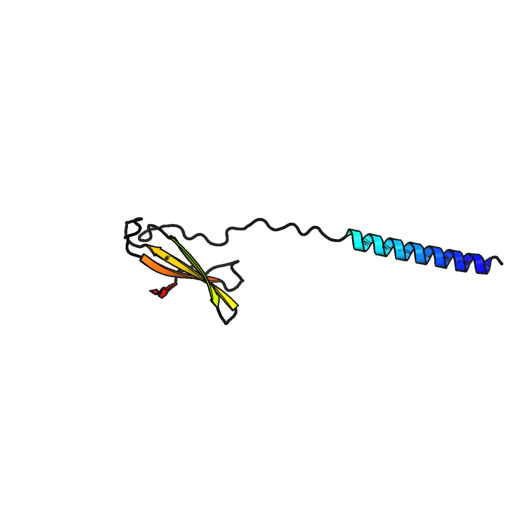N 1
ATOM 630 C CA . PRO A 1 82 ? 8.401 2.030 -16.137 1.00 97.69 82 PRO A CA 1
ATOM 631 C C . PRO A 1 82 ? 7.753 1.715 -14.780 1.00 97.69 82 PRO A C 1
ATOM 633 O O . PRO A 1 82 ? 8.414 1.273 -13.836 1.00 97.69 82 PRO A O 1
ATOM 636 N N . ALA A 1 83 ? 6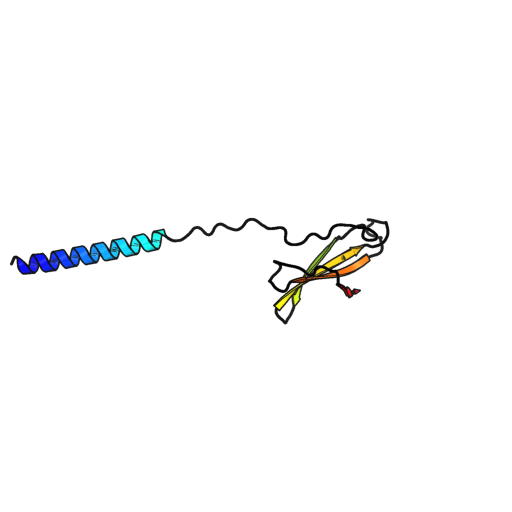.449 1.963 -14.683 1.00 97.56 83 ALA A N 1
ATOM 637 C CA . ALA A 1 83 ? 5.674 1.776 -13.466 1.00 97.56 83 ALA A CA 1
ATOM 638 C C . ALA A 1 83 ? 4.259 1.289 -13.780 1.00 97.56 83 ALA A C 1
ATOM 640 O O . ALA A 1 83 ? 3.762 1.448 -14.895 1.00 97.56 83 ALA A O 1
ATOM 641 N N . SER A 1 84 ? 3.630 0.691 -12.776 1.00 97.50 84 SER A N 1
ATOM 642 C CA . SER A 1 84 ? 2.217 0.313 -12.769 1.00 97.50 84 SER A CA 1
ATOM 643 C C . SER A 1 84 ? 1.533 0.942 -11.561 1.00 97.50 84 SER A C 1
ATOM 645 O O . SER A 1 84 ? 2.192 1.258 -10.564 1.00 97.50 84 SER A O 1
ATOM 647 N N . LEU A 1 85 ? 0.213 1.098 -11.620 1.00 98.06 85 LEU A N 1
ATOM 648 C CA . LEU A 1 85 ? -0.549 1.376 -10.407 1.00 98.06 85 LEU A CA 1
ATOM 649 C C . LEU A 1 85 ? -0.808 0.056 -9.685 1.00 98.06 85 LEU A C 1
ATOM 651 O O . LEU A 1 85 ? -1.397 -0.865 -10.249 1.00 98.06 85 LEU A O 1
ATOM 655 N N . ALA A 1 86 ? -0.391 -0.033 -8.428 1.00 97.88 86 ALA A N 1
ATOM 656 C CA . ALA A 1 86 ? -0.631 -1.176 -7.557 1.00 97.88 86 ALA A CA 1
ATOM 657 C C . ALA A 1 86 ? -1.499 -0.764 -6.366 1.00 97.88 86 ALA A C 1
ATOM 659 O O . ALA A 1 86 ? -1.509 0.399 -5.966 1.00 97.88 86 ALA A O 1
ATOM 660 N N . ALA A 1 87 ? -2.235 -1.715 -5.791 1.00 97.25 87 ALA A N 1
ATOM 661 C CA . ALA A 1 87 ? -3.098 -1.466 -4.646 1.00 97.25 87 ALA A CA 1
ATOM 662 C C . ALA A 1 87 ? -2.916 -2.481 -3.513 1.00 97.25 87 ALA A C 1
ATOM 664 O O . ALA A 1 87 ? -2.767 -3.684 -3.746 1.00 97.25 87 ALA A O 1
ATOM 665 N N . ARG A 1 88 ? -3.033 -1.979 -2.277 1.00 97.50 88 ARG A N 1
ATOM 666 C CA . ARG A 1 88 ? -3.226 -2.754 -1.045 1.00 97.50 88 ARG A CA 1
ATOM 667 C C . ARG A 1 88 ? -4.615 -2.496 -0.487 1.00 97.50 88 ARG A C 1
ATOM 669 O O . ARG A 1 88 ? -5.113 -1.374 -0.532 1.00 97.50 88 ARG A O 1
ATOM 676 N N . TYR A 1 89 ? -5.222 -3.527 0.087 1.00 96.06 89 TYR A N 1
ATOM 677 C CA . TYR A 1 89 ? -6.560 -3.436 0.671 1.00 96.06 89 TYR A CA 1
ATOM 678 C C . TYR A 1 89 ? -6.514 -3.693 2.169 1.00 96.06 89 TYR A C 1
ATOM 680 O O . TYR A 1 89 ? -5.862 -4.638 2.610 1.00 96.06 89 TYR A O 1
ATOM 688 N N . SER A 1 90 ? -7.258 -2.898 2.932 1.00 95.56 90 SER A N 1
ATOM 689 C CA . SER A 1 90 ? -7.455 -3.082 4.366 1.00 95.56 90 SER A CA 1
ATOM 690 C C . SER A 1 90 ? -8.934 -3.244 4.686 1.00 95.56 90 SER A C 1
ATOM 692 O O . SER A 1 90 ? -9.745 -2.414 4.287 1.00 95.56 90 SER A O 1
ATOM 694 N N . LYS A 1 91 ? -9.280 -4.290 5.444 1.00 93.38 91 LYS A N 1
ATOM 695 C CA . LYS A 1 91 ? -10.654 -4.573 5.903 1.00 93.38 91 LYS A CA 1
ATOM 696 C C . LYS A 1 91 ? -10.950 -4.043 7.310 1.00 93.38 91 LYS A C 1
ATOM 698 O O . LYS A 1 91 ? -12.056 -4.219 7.805 1.00 93.38 91 LYS A O 1
ATOM 703 N N . ASP A 1 92 ? -9.965 -3.430 7.954 1.00 92.62 92 ASP A N 1
ATOM 704 C CA . ASP A 1 92 ? -9.978 -3.047 9.366 1.00 92.62 92 ASP A CA 1
ATOM 705 C C . ASP A 1 92 ? -9.477 -1.607 9.566 1.00 92.62 92 ASP A C 1
ATOM 707 O O . ASP A 1 92 ? -8.765 -1.305 10.521 1.00 92.62 92 ASP A O 1
ATOM 711 N N . GLN A 1 93 ? -9.868 -0.710 8.652 1.00 90.19 93 GLN A N 1
ATOM 712 C CA . GLN A 1 93 ? -9.586 0.733 8.706 1.00 90.19 93 GLN A CA 1
ATOM 713 C C . GLN A 1 93 ? -8.089 1.093 8.699 1.00 90.19 93 GLN A C 1
ATOM 715 O O . GLN A 1 93 ? -7.678 2.118 9.231 1.00 90.19 93 GLN A O 1
ATOM 720 N N . GLY A 1 94 ? -7.267 0.276 8.044 1.00 91.94 94 GLY A N 1
ATOM 721 C CA . GLY A 1 94 ? -5.835 0.507 7.861 1.00 91.94 94 GLY A CA 1
ATOM 722 C C . GLY A 1 94 ? -4.942 -0.197 8.879 1.00 91.94 94 GLY A C 1
ATOM 723 O O . GLY A 1 94 ? -3.729 -0.018 8.809 1.00 91.94 94 GLY A O 1
ATOM 724 N N . ASN A 1 95 ? -5.488 -1.008 9.791 1.00 92.62 95 ASN A N 1
ATOM 725 C CA . ASN A 1 95 ? -4.687 -1.715 10.796 1.00 92.62 95 ASN A CA 1
ATOM 726 C C . ASN A 1 95 ? -3.896 -2.893 10.204 1.00 92.62 95 ASN A C 1
ATOM 728 O O . ASN A 1 95 ? -2.759 -3.141 10.613 1.00 92.62 95 ASN A O 1
ATOM 732 N N . THR A 1 96 ? -4.472 -3.594 9.227 1.00 95.44 96 THR A N 1
ATOM 733 C CA . THR A 1 96 ? -3.831 -4.658 8.450 1.00 95.44 96 THR A CA 1
ATOM 734 C C . THR A 1 96 ? -4.105 -4.487 6.960 1.00 95.44 96 THR A C 1
ATOM 736 O O . THR A 1 96 ? -5.079 -3.858 6.543 1.00 95.44 96 THR A O 1
ATOM 739 N N . TRP A 1 97 ? -3.213 -5.044 6.141 1.00 97.31 97 TRP A N 1
ATOM 740 C CA . TRP A 1 97 ? -3.196 -4.865 4.691 1.00 97.31 97 TRP A CA 1
ATOM 741 C C . TRP A 1 97 ? -2.993 -6.202 3.981 1.00 97.31 97 TRP A C 1
ATOM 743 O O . TRP A 1 97 ? -2.413 -7.132 4.545 1.00 97.31 97 TRP A O 1
ATOM 753 N N . SER A 1 98 ? -3.462 -6.303 2.736 1.00 96.62 98 SER A N 1
ATOM 754 C CA . SER A 1 98 ? -3.248 -7.485 1.898 1.00 96.62 98 SER A CA 1
ATOM 755 C C . SER A 1 98 ? -1.758 -7.812 1.742 1.00 96.62 98 SER A C 1
ATOM 757 O O . SER A 1 98 ? -0.938 -6.922 1.512 1.00 96.62 98 SER A O 1
ATOM 759 N N . ALA A 1 99 ? -1.420 -9.103 1.826 1.00 96.06 99 ALA A N 1
ATOM 760 C CA . ALA A 1 99 ? -0.041 -9.589 1.722 1.00 96.06 99 ALA A CA 1
ATOM 761 C C . ALA A 1 99 ? 0.578 -9.354 0.339 1.00 96.06 99 ALA A C 1
ATOM 763 O O . ALA A 1 99 ? 1.763 -9.044 0.252 1.00 96.06 99 ALA A O 1
ATOM 764 N N . GLU A 1 100 ? -0.240 -9.378 -0.717 1.00 95.88 100 GLU A N 1
ATOM 765 C CA . GLU A 1 100 ? 0.187 -9.140 -2.100 1.00 95.88 100 GLU A CA 1
ATOM 766 C C . GLU A 1 100 ? -0.438 -7.884 -2.711 1.00 95.88 100 GLU A C 1
ATOM 768 O O . GLU A 1 100 ? -1.508 -7.417 -2.289 1.00 95.88 100 GLU A O 1
ATOM 773 N N . ASP A 1 101 ? 0.278 -7.344 -3.698 1.00 96.38 101 ASP A N 1
ATOM 774 C CA . ASP A 1 101 ? -0.189 -6.252 -4.544 1.00 96.38 101 ASP A CA 1
ATOM 775 C C . ASP A 1 101 ? -1.269 -6.735 -5.496 1.00 96.38 101 ASP A C 1
ATOM 777 O O . ASP A 1 101 ? -1.200 -7.834 -6.048 1.00 96.38 101 ASP A O 1
ATOM 781 N N . ARG A 1 102 ? -2.221 -5.848 -5.779 1.00 96.56 102 ARG A N 1
ATOM 782 C CA . ARG A 1 102 ? -3.062 -5.965 -6.964 1.00 96.56 102 ARG A CA 1
ATOM 783 C C . ARG A 1 102 ? -2.673 -4.899 -7.977 1.00 96.56 102 ARG A C 1
ATOM 785 O O . ARG A 1 102 ? -2.844 -3.718 -7.694 1.00 96.56 102 ARG A O 1
ATOM 792 N N . THR A 1 103 ? -2.209 -5.306 -9.154 1.00 97.25 103 THR A N 1
ATOM 793 C CA . THR A 1 103 ? -2.009 -4.386 -10.283 1.00 97.25 103 THR A CA 1
ATOM 794 C C . THR A 1 103 ? -3.356 -3.863 -10.783 1.00 97.25 103 THR A C 1
ATOM 796 O O . THR A 1 103 ? -4.313 -4.627 -10.931 1.00 97.25 103 THR A O 1
ATOM 799 N N . ILE A 1 104 ? -3.425 -2.556 -11.014 1.00 96.56 104 ILE A N 1
ATOM 800 C CA . ILE A 1 104 ? -4.608 -1.820 -11.464 1.00 96.56 104 ILE A CA 1
ATOM 801 C C . ILE A 1 104 ? -4.498 -1.482 -12.955 1.00 96.56 104 ILE A C 1
ATOM 803 O O . ILE A 1 104 ? -5.452 -1.724 -13.693 1.00 96.56 104 ILE A O 1
ATOM 807 N N . VAL A 1 105 ? -3.352 -0.941 -13.383 1.00 93.12 105 VAL A N 1
ATOM 808 C CA . VAL A 1 105 ? -3.009 -0.584 -14.773 1.00 93.12 105 VAL A CA 1
ATOM 809 C C . VAL A 1 105 ? -1.500 -0.612 -14.961 1.00 93.12 105 VAL A C 1
ATOM 811 O O . VAL A 1 105 ? -0.791 -0.265 -13.985 1.00 93.12 105 VAL A O 1
#

Secondary structure (DSSP, 8-state):
-HHHHHHHHHHHHHHHHHHHHHHHHHTT----PPPPPPP------BTTB--EEEEEEEE-TTS-EEEEEEEE-SS--STTS-EEEEEEEESSTTSS--SS-EE--

pLDDT: mean 86.75, std 12.54, range [56.97, 98.25]

Mean predicted aligned error: 11.41 Å

Organism: NCBI:txid228955